Protein AF-A0A0X3ARY8-F1 (afdb_monomer_lite)

Secondary structure (DSSP, 8-state):
-PPPHHHHHHHHHHHHHTSTT-TTS-HHHHHHHHHHHHHHHHHHHHTT--EEEE---SSSS----EEEE---

Sequence (72 aa):
MAITKAELQKRISNILENDSNNVNTNPKDARKRLAEGLASAINDFVIGRETKIIGTTTDGKGVTGQGIIQSN

Organism: NCBI:txid1586267

pLDDT: mean 77.51, std 12.89, range [52.78, 93.44]

Structure (mmCIF, N/CA/C/O backbone):
data_AF-A0A0X3ARY8-F1
#
_entry.id   AF-A0A0X3ARY8-F1
#
loop_
_atom_site.group_PDB
_atom_site.id
_atom_site.type_symbol
_atom_site.label_atom_id
_atom_site.label_alt_id
_atom_site.label_comp_id
_atom_site.label_asym_id
_atom_site.label_entity_id
_atom_site.label_seq_id
_atom_site.pdbx_PDB_ins_code
_atom_site.Cartn_x
_atom_site.Cartn_y
_atom_site.Cartn_z
_atom_site.occupancy
_atom_site.B_iso_or_equiv
_atom_site.auth_seq_id
_atom_site.auth_comp_id
_atom_site.auth_asym_id
_atom_site.auth_atom_id
_atom_site.pdbx_PDB_model_num
ATOM 1 N N . MET A 1 1 ? 4.395 8.056 13.610 1.00 60.53 1 MET A N 1
ATOM 2 C CA . MET A 1 1 ? 3.007 8.517 13.391 1.00 60.53 1 MET A CA 1
ATOM 3 C C . MET A 1 1 ? 2.500 7.870 12.121 1.00 60.53 1 MET A C 1
ATOM 5 O O . MET A 1 1 ? 3.287 7.770 11.187 1.00 60.53 1 MET A O 1
ATOM 9 N N . ALA A 1 2 ? 1.243 7.425 12.103 1.00 75.44 2 ALA A N 1
ATOM 10 C CA . ALA A 1 2 ? 0.596 6.974 10.873 1.00 75.44 2 ALA A CA 1
ATOM 11 C C . ALA A 1 2 ? 0.633 8.104 9.837 1.00 75.44 2 ALA A C 1
ATOM 13 O O . ALA A 1 2 ? 0.375 9.258 10.192 1.00 75.44 2 ALA A O 1
ATOM 14 N N . ILE A 1 3 ? 0.941 7.788 8.579 1.00 83.31 3 ILE A N 1
ATOM 15 C CA . ILE A 1 3 ? 0.854 8.794 7.516 1.00 83.31 3 ILE A CA 1
ATOM 16 C C . ILE A 1 3 ? -0.616 9.108 7.198 1.00 83.31 3 ILE A C 1
ATOM 18 O O . ILE A 1 3 ? -1.520 8.265 7.297 1.00 83.31 3 ILE A O 1
ATOM 22 N N . THR A 1 4 ? -0.873 10.347 6.806 1.00 86.88 4 THR A N 1
ATOM 23 C CA . THR A 1 4 ? -2.181 10.801 6.334 1.00 86.88 4 THR A CA 1
ATOM 24 C C . THR A 1 4 ? -2.516 10.189 4.970 1.00 86.88 4 THR A C 1
ATOM 26 O O . THR A 1 4 ? -1.659 9.661 4.257 1.00 86.88 4 THR A O 1
ATOM 29 N N . LYS A 1 5 ? -3.784 10.293 4.550 1.00 86.06 5 LYS A N 1
ATOM 30 C CA . LYS A 1 5 ? -4.206 9.852 3.208 1.00 86.06 5 LYS A CA 1
ATOM 31 C C . LYS A 1 5 ? -3.490 10.629 2.095 1.00 86.06 5 LYS A C 1
ATOM 33 O O . LYS A 1 5 ? -3.143 10.042 1.075 1.00 86.06 5 LYS A O 1
ATOM 38 N N . ALA A 1 6 ? -3.252 11.925 2.301 1.00 89.06 6 ALA A N 1
ATOM 39 C CA . ALA A 1 6 ? -2.549 12.772 1.340 1.00 89.06 6 ALA A CA 1
ATOM 40 C C . ALA A 1 6 ? -1.082 12.342 1.174 1.00 89.06 6 ALA A C 1
ATOM 42 O O . ALA A 1 6 ? -0.580 12.245 0.055 1.00 89.06 6 ALA A O 1
ATOM 43 N N . GLU A 1 7 ? -0.410 12.015 2.279 1.00 89.44 7 GLU A N 1
ATOM 44 C CA . GLU A 1 7 ? 0.965 11.507 2.263 1.00 89.44 7 GLU A CA 1
ATOM 45 C C . GLU A 1 7 ? 1.055 10.111 1.640 1.00 89.44 7 GLU A C 1
ATOM 47 O O . GLU A 1 7 ? 1.965 9.861 0.849 1.00 89.44 7 GLU A O 1
ATOM 52 N N . LEU A 1 8 ? 0.087 9.228 1.921 1.00 90.06 8 LEU A N 1
ATOM 53 C CA . LEU A 1 8 ? -0.014 7.928 1.255 1.00 90.06 8 LEU A CA 1
ATOM 54 C C . LEU A 1 8 ? -0.155 8.099 -0.260 1.00 90.06 8 LEU A C 1
ATOM 56 O O . LEU A 1 8 ? 0.595 7.483 -1.014 1.00 90.06 8 LEU A O 1
ATOM 60 N N . GLN A 1 9 ? -1.078 8.954 -0.707 1.00 91.38 9 GLN A N 1
ATOM 61 C CA . GLN A 1 9 ? -1.289 9.221 -2.128 1.00 91.38 9 GLN A CA 1
ATOM 62 C C . GLN A 1 9 ? -0.008 9.741 -2.787 1.00 91.38 9 GLN A C 1
ATOM 64 O O . GLN A 1 9 ? 0.412 9.200 -3.806 1.00 91.38 9 GLN A O 1
ATOM 69 N N . LYS A 1 10 ? 0.659 10.726 -2.171 1.00 93.44 10 LYS A N 1
ATOM 70 C CA . LYS A 1 10 ? 1.932 11.263 -2.668 1.00 93.44 10 LYS A CA 1
ATOM 71 C C . LYS A 1 10 ? 3.003 10.176 -2.780 1.00 93.44 10 LYS A C 1
ATOM 73 O O . LYS A 1 10 ? 3.726 10.119 -3.771 1.00 93.44 10 LYS A O 1
ATOM 78 N N . ARG A 1 11 ? 3.100 9.294 -1.783 1.00 91.75 11 ARG A N 1
ATOM 79 C CA . ARG A 1 11 ? 4.087 8.209 -1.771 1.00 91.75 11 ARG A CA 1
ATOM 80 C C . ARG A 1 11 ? 3.803 7.160 -2.842 1.00 91.75 11 ARG A C 1
ATOM 82 O O . ARG A 1 11 ? 4.736 6.754 -3.525 1.00 91.75 11 ARG A O 1
ATOM 89 N N . ILE A 1 12 ? 2.541 6.769 -3.028 1.00 92.62 12 ILE A N 1
ATOM 90 C CA . ILE A 1 12 ? 2.131 5.855 -4.104 1.00 92.62 12 ILE A CA 1
ATOM 91 C C . ILE A 1 12 ? 2.444 6.463 -5.473 1.00 92.62 12 ILE A C 1
ATOM 93 O O . ILE A 1 12 ? 3.032 5.780 -6.306 1.00 92.62 12 ILE A O 1
ATOM 97 N N . SER A 1 13 ? 2.119 7.741 -5.697 1.00 91.50 13 SER A N 1
ATOM 98 C CA . SER A 1 13 ? 2.454 8.424 -6.951 1.00 91.50 13 SER A CA 1
ATOM 99 C C . SER A 1 13 ? 3.959 8.397 -7.221 1.00 91.50 13 SER A C 1
ATOM 101 O O . SER A 1 13 ? 4.368 8.005 -8.305 1.0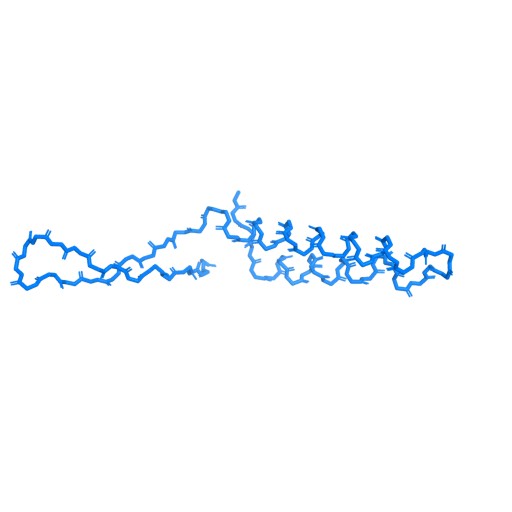0 91.50 13 SER A O 1
ATOM 103 N N . ASN A 1 14 ? 4.794 8.695 -6.222 1.00 90.75 14 ASN A N 1
ATOM 104 C CA . ASN A 1 14 ? 6.249 8.630 -6.384 1.00 90.75 14 ASN A CA 1
ATOM 105 C C . ASN A 1 14 ? 6.757 7.211 -6.700 1.00 90.75 14 ASN A C 1
ATOM 107 O O . ASN A 1 14 ? 7.687 7.064 -7.486 1.00 90.75 14 ASN A O 1
ATOM 111 N N . ILE A 1 15 ? 6.167 6.169 -6.100 1.00 91.44 15 ILE A N 1
ATOM 112 C CA . ILE A 1 15 ? 6.525 4.766 -6.378 1.00 91.44 15 ILE A CA 1
ATOM 113 C C . ILE A 1 15 ? 6.209 4.405 -7.830 1.00 91.44 15 ILE A C 1
ATOM 115 O O . ILE A 1 15 ? 7.024 3.757 -8.484 1.00 91.44 15 ILE A O 1
ATOM 119 N N . LEU A 1 16 ? 5.043 4.827 -8.326 1.00 88.12 16 LEU A N 1
ATOM 120 C CA . LEU A 1 16 ? 4.631 4.584 -9.707 1.00 88.12 16 LEU A CA 1
ATOM 121 C C . LEU A 1 16 ? 5.546 5.301 -10.700 1.00 88.12 16 LEU A C 1
ATOM 123 O O . LEU A 1 16 ? 5.902 4.709 -11.711 1.00 88.12 16 LEU A O 1
ATOM 127 N N . GLU A 1 17 ? 5.978 6.522 -10.375 1.00 88.50 17 GLU A N 1
ATOM 128 C CA . GLU A 1 17 ? 6.851 7.319 -11.241 1.00 88.50 17 GLU A CA 1
ATOM 129 C C . GLU A 1 17 ? 8.310 6.840 -11.290 1.00 88.50 17 GLU A C 1
ATOM 131 O O . GLU A 1 17 ? 9.056 7.175 -12.211 1.00 88.50 17 GLU A O 1
ATOM 136 N N . ASN A 1 18 ? 8.735 6.044 -10.306 1.00 83.19 18 ASN A N 1
ATOM 137 C CA . ASN A 1 18 ? 10.148 5.748 -10.071 1.00 83.19 18 ASN A CA 1
ATOM 138 C C . ASN A 1 18 ? 10.807 4.952 -11.213 1.00 83.19 18 ASN A C 1
ATOM 140 O O . ASN A 1 18 ? 11.994 5.114 -11.486 1.00 83.19 18 ASN A O 1
ATOM 144 N N . ASP A 1 19 ? 10.031 4.100 -11.885 1.00 79.06 19 ASP A N 1
ATOM 145 C CA . ASP A 1 19 ? 10.496 3.260 -12.993 1.00 79.06 19 ASP A CA 1
ATOM 146 C C . ASP A 1 19 ? 9.869 3.665 -14.353 1.00 79.06 19 ASP A C 1
ATOM 148 O O . ASP A 1 19 ? 10.224 3.075 -15.374 1.00 79.06 19 ASP A O 1
ATOM 152 N N . SER A 1 20 ? 8.992 4.685 -14.407 1.00 72.19 20 SER A N 1
ATOM 153 C CA . SER A 1 20 ? 8.205 5.062 -15.605 1.00 72.19 20 SER A CA 1
ATOM 154 C C . SER A 1 20 ? 9.036 5.367 -16.850 1.00 72.19 20 SER A C 1
ATOM 156 O O . SER A 1 20 ? 8.597 5.104 -17.966 1.00 72.19 20 SER A O 1
ATOM 158 N N . ASN A 1 21 ? 10.230 5.937 -16.667 1.00 70.56 21 ASN A N 1
ATOM 159 C CA . ASN A 1 21 ? 11.028 6.512 -17.754 1.00 70.56 21 ASN A CA 1
ATOM 160 C C . ASN A 1 21 ? 12.355 5.779 -18.003 1.00 70.56 21 ASN A C 1
ATOM 162 O O . ASN A 1 21 ? 13.177 6.250 -18.790 1.00 70.56 21 ASN A O 1
ATOM 166 N N . ASN A 1 22 ? 12.597 4.636 -17.351 1.00 76.06 22 ASN A N 1
ATOM 167 C CA . ASN A 1 22 ? 13.851 3.901 -17.509 1.00 76.06 22 ASN A CA 1
ATOM 168 C C . ASN A 1 22 ? 13.684 2.680 -18.424 1.00 76.06 22 ASN A C 1
ATOM 170 O O . ASN A 1 22 ? 13.311 1.593 -17.988 1.00 76.06 22 ASN A O 1
ATOM 174 N N . VAL A 1 23 ? 14.037 2.857 -19.700 1.00 75.75 23 VAL A N 1
ATOM 175 C CA . VAL A 1 23 ? 13.985 1.809 -20.738 1.00 75.75 23 VAL A CA 1
ATOM 176 C C . VAL A 1 23 ? 14.917 0.619 -20.478 1.00 75.75 23 VAL A C 1
ATOM 178 O O . VAL A 1 23 ? 14.722 -0.444 -21.059 1.00 75.75 23 VAL A O 1
ATOM 181 N N . ASN A 1 24 ? 15.912 0.776 -19.599 1.00 83.31 24 ASN A N 1
ATOM 182 C CA . ASN A 1 24 ? 16.869 -0.277 -19.251 1.00 83.31 24 ASN A CA 1
ATOM 183 C C . ASN A 1 24 ? 16.434 -1.088 -18.025 1.00 83.31 24 ASN A C 1
ATOM 185 O O . ASN A 1 24 ? 17.100 -2.054 -17.645 1.00 83.31 24 ASN A O 1
ATOM 189 N N . THR A 1 25 ? 15.334 -0.703 -17.378 1.00 82.06 25 THR A N 1
ATOM 190 C CA . THR A 1 25 ? 14.837 -1.428 -16.220 1.00 82.06 25 THR A CA 1
ATOM 191 C C . THR A 1 25 ? 14.186 -2.739 -16.655 1.00 82.06 25 THR A C 1
ATOM 193 O O . THR A 1 25 ? 13.235 -2.758 -17.435 1.00 82.06 25 THR A O 1
ATOM 196 N N . ASN A 1 26 ? 14.641 -3.855 -16.078 1.00 88.12 26 ASN A N 1
ATOM 197 C CA . ASN A 1 26 ? 13.965 -5.138 -16.235 1.00 88.12 26 ASN A CA 1
ATOM 198 C C . ASN A 1 26 ? 12.532 -5.052 -15.664 1.00 88.12 26 ASN A C 1
ATOM 200 O O . ASN A 1 26 ? 12.373 -4.780 -14.467 1.00 88.12 26 ASN A O 1
ATOM 204 N N . PRO A 1 27 ? 11.484 -5.349 -16.458 1.00 86.31 27 PRO A N 1
ATOM 205 C CA . PRO A 1 27 ? 10.098 -5.279 -15.999 1.00 86.31 27 PRO A CA 1
ATOM 206 C C . PRO A 1 27 ? 9.801 -6.127 -14.756 1.00 86.31 27 PRO A C 1
ATOM 208 O O . PRO A 1 27 ? 8.937 -5.770 -13.957 1.00 86.31 27 PRO A O 1
ATOM 211 N N . LYS A 1 28 ? 10.494 -7.259 -14.575 1.00 87.62 28 LYS A N 1
ATOM 212 C CA . LYS A 1 28 ? 10.315 -8.132 -13.408 1.00 87.62 28 LYS A CA 1
ATOM 213 C C . LYS A 1 28 ? 10.783 -7.446 -12.125 1.00 87.62 28 LYS A C 1
ATOM 215 O O . LYS A 1 28 ? 10.067 -7.477 -11.126 1.00 87.62 28 LYS A O 1
ATOM 220 N N . ASP A 1 29 ? 11.944 -6.804 -12.171 1.00 88.44 29 ASP A N 1
ATOM 221 C CA . ASP A 1 29 ? 12.519 -6.126 -11.010 1.00 88.44 29 ASP A CA 1
ATOM 222 C C . ASP A 1 29 ? 11.778 -4.821 -10.705 1.00 88.44 29 ASP A C 1
ATOM 224 O O . ASP A 1 29 ? 11.537 -4.531 -9.535 1.00 88.44 29 ASP A O 1
ATOM 228 N N . ALA A 1 30 ? 11.324 -4.093 -11.736 1.00 87.19 30 ALA A N 1
ATOM 229 C CA . ALA A 1 30 ? 10.420 -2.950 -11.569 1.00 87.19 30 ALA A CA 1
ATOM 230 C C . ALA A 1 30 ? 9.149 -3.355 -10.820 1.00 87.19 30 ALA A C 1
ATOM 232 O O . ALA A 1 30 ? 8.824 -2.788 -9.783 1.00 87.19 30 ALA A O 1
ATOM 233 N N . ARG A 1 31 ? 8.449 -4.394 -11.295 1.00 88.44 31 ARG A N 1
ATOM 234 C CA . ARG A 1 31 ? 7.214 -4.878 -10.654 1.00 88.44 31 ARG A CA 1
ATOM 235 C C . ARG A 1 31 ? 7.447 -5.329 -9.218 1.00 88.44 31 ARG A C 1
ATOM 237 O O . ARG A 1 31 ? 6.598 -5.074 -8.368 1.00 88.44 31 ARG A O 1
ATOM 244 N N . LYS A 1 32 ? 8.587 -5.970 -8.941 1.00 90.75 32 LYS A N 1
ATOM 245 C CA . LYS A 1 32 ? 8.965 -6.364 -7.582 1.00 90.75 32 LYS A CA 1
ATOM 246 C C . LYS A 1 32 ? 9.126 -5.140 -6.674 1.00 90.75 32 LYS A C 1
ATOM 248 O O . LYS A 1 32 ? 8.478 -5.089 -5.634 1.00 90.75 32 LYS A O 1
ATOM 253 N N . ARG A 1 33 ? 9.903 -4.134 -7.092 1.00 89.50 33 ARG A N 1
ATOM 254 C CA . ARG A 1 33 ? 10.084 -2.884 -6.329 1.00 89.50 33 ARG A CA 1
ATOM 255 C C . ARG A 1 33 ? 8.776 -2.128 -6.130 1.00 89.50 33 ARG A C 1
ATOM 257 O O . ARG A 1 33 ? 8.536 -1.583 -5.057 1.00 89.50 33 ARG A O 1
ATOM 264 N N . LEU A 1 34 ? 7.920 -2.121 -7.147 1.00 91.31 34 LEU A N 1
ATOM 265 C CA . LEU A 1 34 ? 6.612 -1.479 -7.102 1.00 91.31 34 LEU A CA 1
ATOM 266 C C . LEU A 1 34 ? 5.717 -2.169 -6.059 1.00 91.31 34 LEU A C 1
ATOM 268 O O . LEU A 1 34 ? 5.152 -1.500 -5.196 1.00 91.31 34 LEU A O 1
ATOM 272 N N . ALA A 1 35 ? 5.660 -3.504 -6.064 1.00 89.56 35 ALA A N 1
ATOM 273 C CA . ALA A 1 35 ? 4.921 -4.277 -5.066 1.00 89.56 35 ALA A CA 1
ATOM 274 C C . ALA A 1 35 ? 5.455 -4.062 -3.637 1.00 89.56 35 ALA A C 1
ATOM 276 O O . ALA A 1 35 ? 4.671 -3.819 -2.720 1.00 89.56 35 ALA A O 1
ATOM 277 N N . GLU A 1 36 ? 6.777 -4.098 -3.449 1.00 92.69 36 GLU A N 1
ATOM 278 C CA . GLU A 1 36 ? 7.428 -3.853 -2.154 1.00 92.69 36 GLU A CA 1
ATOM 279 C C . GLU A 1 36 ? 7.164 -2.426 -1.643 1.00 92.69 36 GLU A C 1
ATOM 281 O O . GLU A 1 36 ? 6.810 -2.230 -0.478 1.00 92.69 36 GLU A O 1
ATOM 286 N N . GLY A 1 37 ? 7.259 -1.428 -2.526 1.00 91.00 37 GLY A N 1
ATOM 287 C CA . GLY A 1 37 ? 6.990 -0.029 -2.208 1.00 91.00 37 GLY A CA 1
ATOM 288 C C . GLY A 1 37 ? 5.538 0.214 -1.801 1.00 91.00 37 GLY A C 1
ATOM 289 O O . GLY A 1 37 ? 5.286 0.895 -0.804 1.00 91.00 37 GLY A O 1
ATOM 290 N N . LEU A 1 38 ? 4.579 -0.369 -2.529 1.00 91.75 38 LEU A N 1
ATOM 291 C CA . LEU A 1 38 ? 3.156 -0.276 -2.192 1.00 91.75 38 LEU A CA 1
ATOM 292 C C . LEU A 1 38 ? 2.856 -0.930 -0.841 1.00 91.75 38 LEU A C 1
ATOM 294 O O . LEU A 1 38 ? 2.181 -0.322 -0.012 1.00 91.75 38 LEU A O 1
ATOM 298 N N . ALA A 1 39 ? 3.387 -2.132 -0.595 1.00 89.12 39 ALA A N 1
ATOM 299 C CA . ALA A 1 39 ? 3.208 -2.829 0.675 1.00 89.12 39 ALA A CA 1
ATOM 300 C C . ALA A 1 39 ? 3.744 -2.000 1.853 1.00 89.12 39 ALA A C 1
ATOM 302 O O . ALA A 1 39 ? 3.052 -1.842 2.858 1.00 89.12 39 ALA A O 1
ATOM 303 N N . SER A 1 40 ? 4.930 -1.400 1.705 1.00 88.94 40 SER A N 1
ATOM 304 C CA . SER A 1 40 ? 5.507 -0.508 2.717 1.00 88.94 40 SER A CA 1
ATOM 305 C C . SER A 1 40 ? 4.663 0.752 2.933 1.00 88.94 40 SER A C 1
ATOM 307 O O . SER A 1 40 ? 4.390 1.110 4.076 1.00 88.94 40 SER A O 1
ATOM 309 N N . ALA A 1 41 ? 4.197 1.409 1.867 1.00 88.19 41 ALA A N 1
ATOM 310 C CA . ALA A 1 41 ? 3.385 2.619 1.987 1.00 88.19 41 ALA A CA 1
ATOM 311 C C . ALA A 1 41 ? 2.039 2.350 2.685 1.00 88.19 41 ALA A C 1
ATOM 313 O O . ALA A 1 41 ? 1.619 3.133 3.537 1.00 88.19 41 ALA A O 1
ATOM 314 N N . ILE A 1 42 ? 1.388 1.227 2.364 1.00 87.44 42 ILE A N 1
ATOM 315 C CA . ILE A 1 42 ? 0.148 0.792 3.021 1.00 87.44 42 ILE A CA 1
ATOM 316 C C . ILE A 1 42 ? 0.415 0.447 4.487 1.00 87.44 42 ILE A C 1
ATOM 318 O O . ILE A 1 42 ? -0.339 0.875 5.358 1.00 87.44 42 ILE A O 1
ATOM 322 N N . ASN A 1 43 ? 1.495 -0.280 4.777 1.00 86.31 43 ASN A N 1
ATOM 323 C CA . ASN A 1 43 ? 1.878 -0.612 6.145 1.00 86.31 43 ASN A CA 1
ATOM 324 C C . ASN A 1 43 ? 2.085 0.650 6.998 1.00 86.31 43 ASN A C 1
ATOM 326 O O . ASN A 1 43 ? 1.531 0.741 8.087 1.00 86.31 43 ASN A O 1
ATOM 330 N N . ASP A 1 44 ? 2.791 1.655 6.480 1.00 84.38 44 ASP A N 1
ATOM 331 C CA . ASP A 1 44 ? 3.053 2.914 7.194 1.00 84.38 44 ASP A CA 1
ATOM 332 C C . ASP A 1 44 ? 1.788 3.774 7.372 1.00 84.38 44 ASP A C 1
ATOM 334 O O . ASP A 1 44 ? 1.692 4.582 8.299 1.00 84.38 44 ASP A O 1
ATOM 338 N N . PHE A 1 45 ? 0.797 3.605 6.493 1.00 84.31 45 PHE A N 1
ATOM 339 C CA . PHE A 1 45 ? -0.522 4.214 6.64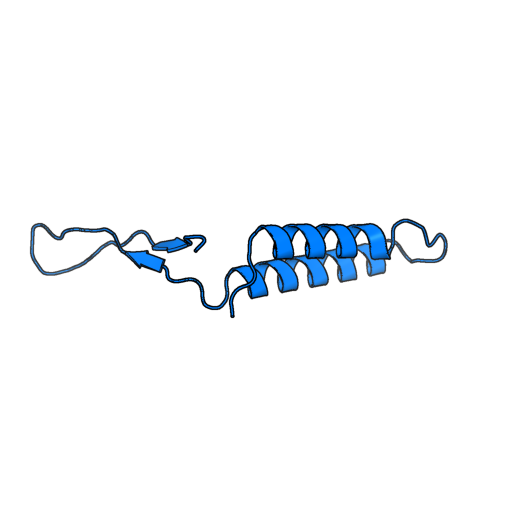7 1.00 84.31 45 PHE A CA 1
ATOM 340 C C . PHE A 1 45 ? -1.356 3.524 7.727 1.00 84.31 45 PHE A C 1
ATOM 342 O O . PHE A 1 45 ? -2.104 4.199 8.429 1.00 84.31 45 PHE A O 1
ATOM 349 N N . VAL A 1 46 ? -1.244 2.201 7.861 1.00 81.56 46 VAL A N 1
ATOM 350 C CA . VAL A 1 46 ? -2.025 1.395 8.811 1.00 81.56 46 VAL A CA 1
ATOM 351 C C . VAL A 1 46 ? -1.398 1.380 10.209 1.00 81.56 46 VAL A C 1
ATOM 353 O O . VAL A 1 46 ? -2.128 1.409 11.202 1.00 81.56 46 VAL A O 1
ATOM 356 N N . ILE A 1 47 ? -0.066 1.368 10.312 1.00 78.75 47 ILE 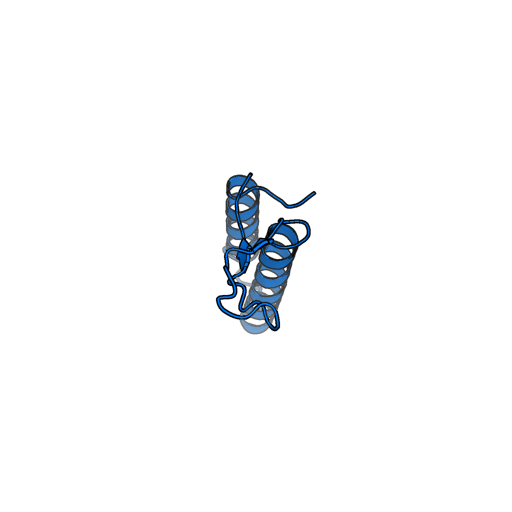A N 1
ATOM 357 C CA . ILE A 1 47 ? 0.653 1.357 11.590 1.00 78.75 47 ILE A CA 1
ATOM 358 C C . ILE A 1 47 ? 0.287 2.591 12.418 1.00 78.75 47 ILE A C 1
ATOM 360 O O . ILE A 1 47 ? 0.496 3.732 12.011 1.00 78.75 47 ILE A O 1
ATOM 364 N N . GLY A 1 48 ? -0.227 2.347 13.624 1.00 62.47 48 GLY A N 1
ATOM 365 C CA . GLY A 1 48 ? -0.574 3.395 14.583 1.00 62.47 48 GLY A CA 1
ATOM 366 C C . GLY A 1 48 ? -1.939 4.043 14.359 1.00 62.47 48 GLY A C 1
ATOM 367 O O . GLY A 1 48 ? -2.231 5.037 15.018 1.00 62.47 48 GLY A O 1
ATOM 368 N N . ARG A 1 49 ? -2.778 3.506 13.463 1.00 70.94 49 ARG A N 1
ATOM 369 C CA . ARG A 1 49 ? -4.189 3.899 13.402 1.00 70.94 49 ARG A CA 1
ATOM 370 C C . ARG A 1 49 ? -4.993 3.172 14.466 1.00 70.94 49 ARG A C 1
ATOM 372 O O . ARG A 1 49 ? -4.894 1.956 14.616 1.00 70.94 49 ARG A O 1
ATOM 379 N N . GLU A 1 50 ? -5.810 3.930 15.180 1.00 66.00 50 GLU A N 1
ATOM 380 C CA . GLU A 1 50 ? -6.718 3.385 16.178 1.00 66.00 50 GLU A CA 1
ATOM 381 C C . GLU A 1 50 ? -7.893 2.687 15.489 1.00 66.00 50 GLU A C 1
ATOM 383 O O . GLU A 1 50 ? -8.525 3.220 14.572 1.00 66.00 50 GLU A O 1
ATOM 388 N N . THR A 1 51 ? -8.187 1.469 15.932 1.00 66.38 51 THR A N 1
ATOM 389 C CA . THR A 1 51 ? -9.382 0.739 15.517 1.00 66.38 51 THR A CA 1
ATOM 390 C C . THR A 1 51 ? -10.483 0.986 16.531 1.00 66.38 51 THR A C 1
ATOM 392 O O . THR A 1 51 ? -10.377 0.553 17.681 1.00 66.38 51 THR A O 1
ATOM 395 N N . LYS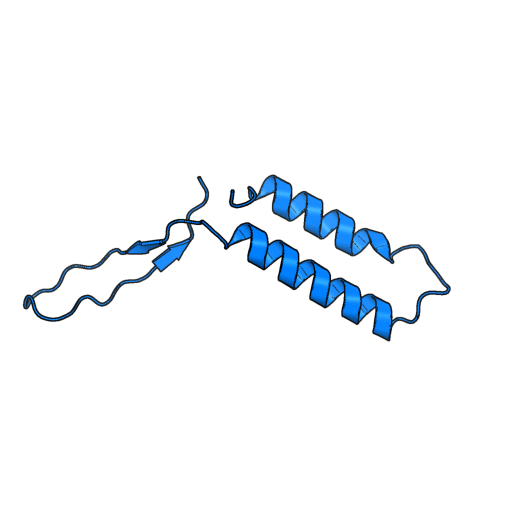 A 1 52 ? -11.572 1.633 16.112 1.00 65.75 52 LYS A N 1
ATOM 396 C CA . LYS A 1 52 ? -12.761 1.744 16.959 1.00 65.75 52 LYS A CA 1
ATOM 397 C C . LYS A 1 52 ? -13.527 0.426 16.921 1.00 65.75 52 LYS A C 1
ATOM 399 O O . LYS A 1 52 ? -14.011 0.035 15.862 1.00 65.75 52 LYS A O 1
ATOM 404 N N . ILE A 1 53 ? -13.640 -0.237 18.071 1.00 63.50 53 ILE A N 1
ATOM 405 C CA . ILE A 1 53 ? -14.473 -1.429 18.249 1.00 63.50 53 ILE A CA 1
ATOM 406 C C . ILE A 1 53 ? -15.895 -0.970 18.585 1.00 63.50 53 ILE A C 1
ATOM 408 O O . ILE A 1 53 ? -16.104 -0.278 19.580 1.00 63.50 53 ILE A O 1
ATOM 412 N N . ILE A 1 54 ? -16.870 -1.349 17.758 1.00 66.06 54 ILE A N 1
ATOM 413 C CA . ILE A 1 54 ? -18.294 -1.085 18.003 1.00 66.06 54 ILE A CA 1
ATOM 414 C C . ILE A 1 54 ? -19.004 -2.433 18.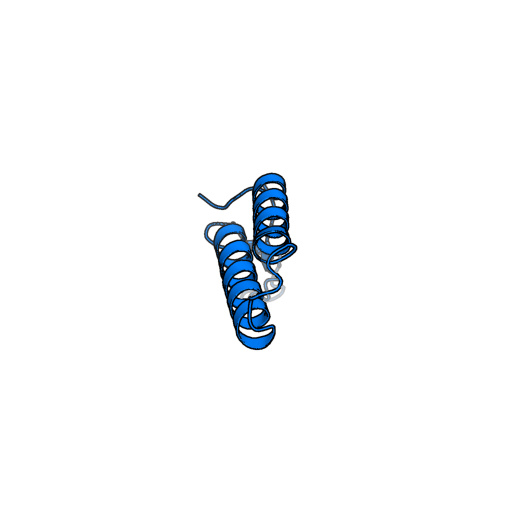138 1.00 66.06 54 ILE A C 1
ATOM 416 O O . ILE A 1 54 ? -18.996 -3.228 17.201 1.00 66.06 5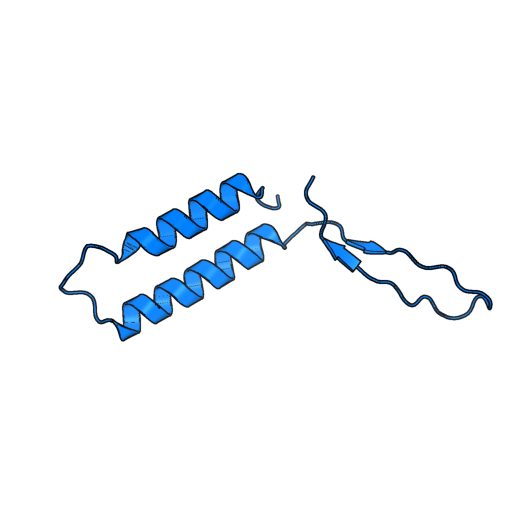4 ILE A O 1
ATOM 420 N N . GLY A 1 55 ? -19.588 -2.697 19.308 1.00 63.47 55 GLY A N 1
ATOM 421 C CA . GLY A 1 55 ? -20.363 -3.905 19.583 1.00 63.47 55 GLY A CA 1
ATOM 422 C C . GLY A 1 55 ? -20.949 -3.890 20.995 1.00 63.47 55 GLY A C 1
ATOM 423 O O . GLY A 1 55 ? -20.307 -3.426 21.934 1.00 63.47 55 GLY A O 1
ATOM 424 N N . THR A 1 56 ? -22.172 -4.390 21.140 1.00 64.81 56 THR A N 1
ATOM 425 C CA . THR A 1 56 ? -22.852 -4.613 22.422 1.00 64.81 56 THR A CA 1
ATOM 426 C C . THR A 1 56 ? -23.131 -6.101 22.572 1.00 64.81 56 THR A C 1
ATOM 428 O O . THR A 1 56 ? -23.575 -6.751 21.628 1.00 64.81 56 THR A O 1
ATOM 431 N N . THR A 1 57 ? -22.855 -6.650 23.754 1.00 59.94 57 THR A N 1
ATOM 432 C CA . THR A 1 57 ? -23.225 -8.028 24.091 1.00 59.94 57 THR A CA 1
ATOM 433 C C . THR A 1 57 ? -24.621 -8.004 24.706 1.00 59.94 57 THR A C 1
ATOM 435 O O . THR A 1 57 ? -24.933 -7.124 25.509 1.00 59.94 57 THR A O 1
ATOM 438 N N . THR A 1 58 ? -25.485 -8.937 24.322 1.00 56.38 58 THR A N 1
ATOM 439 C CA . THR A 1 58 ? -26.802 -9.123 24.960 1.00 56.38 58 THR A CA 1
ATOM 440 C C . THR A 1 58 ? -26.711 -9.942 26.253 1.00 56.38 58 THR A C 1
ATOM 442 O O . THR A 1 58 ? -27.655 -9.988 27.032 1.00 56.38 58 THR A O 1
ATOM 445 N N . ASP A 1 59 ? -25.570 -10.589 26.479 1.00 65.81 59 ASP A N 1
ATOM 446 C CA . ASP A 1 59 ? -25.382 -11.735 27.370 1.00 65.81 59 ASP A CA 1
ATOM 447 C C . ASP A 1 59 ? -24.064 -11.687 28.177 1.00 65.81 59 ASP A C 1
ATOM 449 O O . ASP A 1 59 ? -23.774 -12.597 28.954 1.00 65.81 59 ASP A O 1
ATOM 453 N N . GLY A 1 60 ? -23.267 -10.618 28.046 1.00 58.09 60 GLY A N 1
ATOM 454 C CA . GLY A 1 60 ? -22.130 -10.316 28.928 1.00 58.09 60 GLY A CA 1
ATOM 455 C C . GLY A 1 60 ? -20.867 -11.167 28.738 1.00 58.09 60 GLY A C 1
ATOM 456 O O . GLY A 1 60 ? -19.913 -10.980 29.489 1.00 58.09 60 GLY A O 1
ATOM 457 N N . LYS A 1 61 ? -20.830 -12.094 27.767 1.00 60.84 61 LYS A N 1
ATOM 458 C CA . LYS A 1 61 ? -19.779 -13.134 27.688 1.00 60.84 61 LYS A CA 1
ATOM 459 C C . LYS A 1 61 ? -18.869 -13.095 26.456 1.00 60.84 61 LYS A C 1
ATOM 461 O O . LYS A 1 61 ? -17.821 -13.733 26.484 1.00 60.84 61 LYS A O 1
ATOM 466 N N . GLY A 1 62 ? -19.193 -12.333 25.411 1.00 65.00 62 GLY A N 1
ATOM 467 C CA . GLY A 1 62 ? -18.313 -12.205 24.245 1.00 65.00 62 GLY A CA 1
ATOM 468 C C . GLY A 1 62 ? -18.643 -11.001 23.373 1.00 65.00 62 GLY A C 1
ATOM 469 O O . GLY A 1 62 ? -19.801 -10.778 23.043 1.00 65.00 62 GLY A O 1
ATOM 470 N N . VAL A 1 63 ? -17.625 -10.221 23.006 1.00 60.78 63 VAL A N 1
ATOM 471 C CA . VAL A 1 63 ? -17.749 -9.050 22.124 1.00 60.78 63 VAL A CA 1
ATOM 472 C C . VAL A 1 63 ? -17.299 -9.445 20.718 1.00 60.78 63 VAL A C 1
ATOM 474 O O . VAL A 1 63 ? -16.128 -9.759 20.514 1.00 60.78 63 VAL A O 1
ATOM 477 N N . THR A 1 64 ? -18.200 -9.420 19.735 1.00 60.03 64 THR A N 1
ATOM 478 C CA . THR A 1 64 ? -17.812 -9.431 18.317 1.00 60.03 64 THR A CA 1
ATOM 479 C C . THR A 1 64 ? -17.628 -7.984 17.877 1.00 60.03 64 THR A C 1
ATOM 481 O O . THR A 1 64 ? -18.596 -7.242 17.737 1.00 60.03 64 THR A O 1
ATOM 484 N N . GLY A 1 65 ? -16.376 -7.562 17.721 1.00 59.56 65 GLY A N 1
ATOM 485 C CA . GLY A 1 65 ? -16.026 -6.207 17.310 1.00 59.56 65 GLY A CA 1
ATOM 486 C C . GLY A 1 65 ? -15.673 -6.129 15.830 1.00 59.56 65 GLY A C 1
ATOM 487 O O . GLY A 1 65 ? -14.818 -6.883 15.372 1.00 59.56 65 GLY A O 1
ATOM 488 N N . GLN A 1 66 ? -16.265 -5.191 15.090 1.00 60.41 66 GLN A N 1
ATOM 489 C CA . GLN A 1 66 ? -15.688 -4.743 13.819 1.00 60.41 66 GLN A CA 1
ATOM 490 C C . GLN A 1 66 ? -14.698 -3.611 14.096 1.00 60.41 66 GLN A C 1
ATOM 492 O O . GLN A 1 66 ? -15.066 -2.600 14.690 1.00 60.41 66 GLN A O 1
ATOM 497 N N . GLY A 1 67 ? -13.442 -3.791 13.681 1.00 57.19 67 GLY A N 1
ATOM 498 C CA . GLY A 1 67 ? -12.424 -2.746 13.729 1.00 57.19 67 GLY A CA 1
ATOM 499 C C . GLY A 1 67 ? -12.467 -1.906 12.458 1.00 57.19 67 GLY A C 1
ATOM 500 O O . GLY A 1 67 ? -12.185 -2.414 11.375 1.00 57.19 67 GLY A O 1
ATOM 501 N N . ILE A 1 68 ? -12.800 -0.621 12.583 1.00 65.69 68 ILE A N 1
ATOM 502 C CA . ILE A 1 68 ? -12.706 0.336 11.473 1.00 65.69 68 ILE A CA 1
ATOM 503 C C . ILE A 1 68 ? -11.434 1.159 11.662 1.00 65.69 68 ILE A C 1
ATOM 505 O O . ILE A 1 68 ? -11.265 1.814 12.689 1.00 65.69 68 ILE A O 1
ATOM 509 N N . ILE A 1 69 ? -10.554 1.134 10.661 1.00 65.75 69 ILE A N 1
ATOM 510 C CA . ILE A 1 69 ? -9.374 2.000 10.591 1.00 65.75 69 ILE A CA 1
ATOM 511 C C . ILE A 1 69 ? -9.852 3.403 10.192 1.00 65.75 69 ILE A C 1
ATOM 513 O O . ILE A 1 69 ? -10.196 3.635 9.032 1.00 65.75 69 ILE A O 1
ATOM 517 N N . GLN A 1 70 ? -9.895 4.340 11.141 1.00 55.44 70 GLN A N 1
ATOM 518 C CA . GLN A 1 70 ? -10.298 5.725 10.870 1.00 55.44 70 GLN A CA 1
ATOM 519 C C . GLN A 1 70 ? -9.088 6.588 10.475 1.00 55.44 70 GLN A C 1
ATOM 521 O O . GLN A 1 70 ? -7.954 6.334 10.881 1.00 55.44 70 GLN A O 1
ATOM 526 N N . SER A 1 71 ? -9.303 7.580 9.606 1.00 53.16 71 SER A N 1
ATOM 527 C CA . SER A 1 71 ? -8.348 8.674 9.395 1.00 53.16 71 SER A CA 1
ATOM 528 C C . SER A 1 71 ? -8.642 9.779 10.393 1.00 53.16 71 SER A C 1
ATOM 530 O O . SER A 1 71 ? -9.755 10.303 10.362 1.00 53.16 71 SER A O 1
ATOM 532 N N . ASN A 1 72 ? -7.656 10.111 11.229 1.00 52.78 72 ASN A N 1
ATOM 533 C CA . ASN A 1 72 ? -7.628 11.387 11.943 1.00 52.78 72 ASN A CA 1
ATOM 534 C C . ASN A 1 72 ? -7.548 12.554 10.957 1.00 52.78 72 ASN A C 1
ATOM 536 O O . ASN A 1 72 ? -6.920 12.365 9.884 1.00 52.78 72 ASN A O 1
#

Radius of gyration: 18.58 Å; chains: 1; bounding box: 44×26×50 Å

Foldseek 3Di:
DADAPVVLVVQLVCLVVVCVPDPPDDPVVSVVSNVVSNVVSVCSNQPPFFFDFDADDPPPDDTDTDTDRDGD